Protein AF-A0A5J4TDH8-F1 (afdb_monomer_lite)

pLDDT: mean 80.39, std 6.46, range [60.72, 89.44]

Foldseek 3Di:
DDAPDDPVQFPDWADDDDFWTWTQGPVQWIWTAGPPPRDIDTPRVVVQCVQCVVPPCPPWGFPDWDDDDPDIDTDTD

Structure (mmCIF, N/CA/C/O backbone):
data_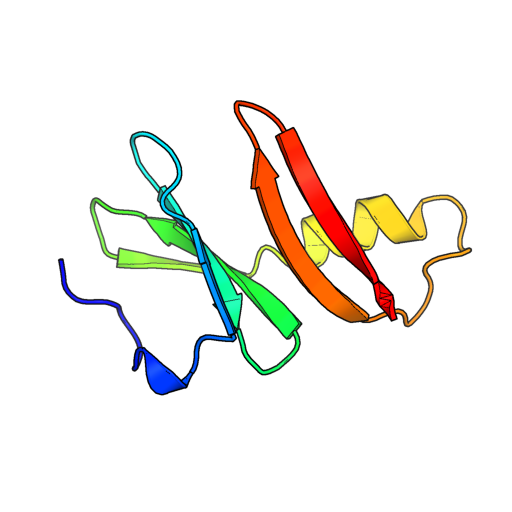AF-A0A5J4TDH8-F1
#
_entry.id   AF-A0A5J4TDH8-F1
#
loop_
_atom_site.group_PDB
_atom_site.id
_atom_site.type_symbol
_atom_site.label_atom_id
_atom_site.label_alt_id
_atom_site.label_comp_id
_atom_site.label_asym_id
_atom_site.label_entity_id
_atom_site.label_seq_id
_atom_site.pdbx_PDB_ins_code
_atom_site.Cartn_x
_atom_site.Cartn_y
_atom_site.Cartn_z
_atom_site.occupancy
_atom_site.B_iso_or_equiv
_atom_site.auth_seq_id
_atom_site.auth_comp_id
_atom_site.auth_asym_id
_atom_site.auth_atom_id
_atom_site.pdbx_PDB_model_num
ATOM 1 N N . MET A 1 1 ? 10.247 0.648 -16.754 1.00 61.19 1 MET A N 1
ATOM 2 C CA . MET A 1 1 ? 9.894 -0.220 -15.614 1.00 61.19 1 MET A CA 1
ATOM 3 C C . MET A 1 1 ? 8.486 -0.707 -15.873 1.00 61.19 1 MET A C 1
ATOM 5 O O . MET A 1 1 ? 7.622 0.133 -16.093 1.00 61.19 1 MET A O 1
ATOM 9 N N . GLN A 1 2 ? 8.287 -2.014 -15.977 1.00 66.31 2 GLN A N 1
ATOM 10 C CA . GLN A 1 2 ? 6.970 -2.596 -16.213 1.00 66.31 2 GLN A CA 1
ATOM 11 C C . GLN A 1 2 ? 6.433 -3.078 -14.869 1.00 66.31 2 GLN A C 1
ATOM 13 O O . GLN A 1 2 ? 7.162 -3.732 -14.126 1.00 66.31 2 GLN A O 1
ATOM 18 N N . LEU A 1 3 ? 5.206 -2.684 -14.530 1.00 74.38 3 LEU A N 1
ATOM 19 C CA . LEU A 1 3 ? 4.552 -3.165 -13.319 1.00 74.38 3 LEU A CA 1
ATOM 20 C C . LEU A 1 3 ? 4.210 -4.653 -13.490 1.00 74.38 3 LEU A C 1
ATOM 22 O O . LEU A 1 3 ? 3.884 -5.064 -14.606 1.00 74.38 3 LEU A O 1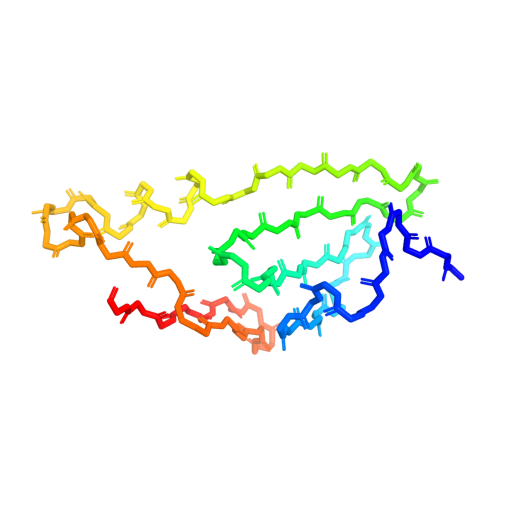
ATOM 26 N N . PRO A 1 4 ? 4.248 -5.458 -12.414 1.00 78.31 4 PRO A N 1
ATOM 27 C CA . PRO A 1 4 ? 3.856 -6.867 -12.469 1.00 78.31 4 PRO A CA 1
ATOM 28 C C . PRO A 1 4 ? 2.329 -7.075 -12.580 1.00 78.31 4 PRO A C 1
ATOM 30 O O . PRO A 1 4 ? 1.865 -8.207 -12.502 1.00 78.31 4 PRO A O 1
ATOM 33 N N . PHE A 1 5 ? 1.553 -6.000 -12.749 1.00 81.00 5 PHE A N 1
ATOM 34 C CA . PHE A 1 5 ? 0.091 -5.975 -12.863 1.00 81.00 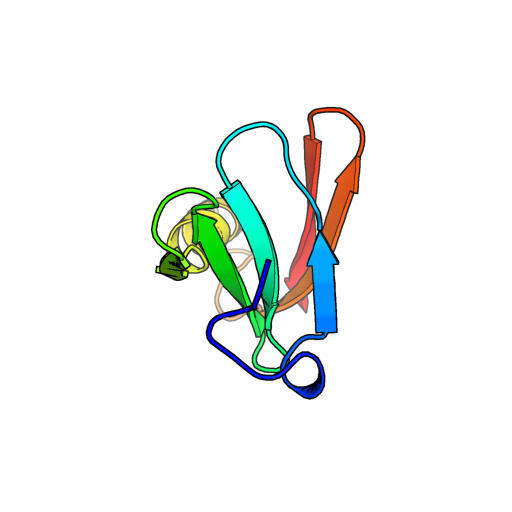5 PHE A CA 1
ATOM 35 C C . PHE A 1 5 ? -0.354 -4.766 -13.706 1.00 81.00 5 PHE A C 1
ATOM 37 O O . PHE A 1 5 ? 0.456 -3.881 -14.014 1.00 81.00 5 PHE A O 1
ATOM 44 N N . ASP A 1 6 ? -1.634 -4.706 -14.078 1.00 84.31 6 ASP A N 1
ATOM 45 C CA . ASP A 1 6 ? -2.176 -3.607 -14.881 1.00 84.31 6 ASP A CA 1
ATOM 46 C C . ASP A 1 6 ? -2.353 -2.328 -14.035 1.00 84.31 6 ASP A C 1
ATOM 48 O O . ASP A 1 6 ? -2.789 -2.370 -12.886 1.00 84.31 6 ASP A O 1
ATOM 52 N N . VAL A 1 7 ? -2.043 -1.149 -14.592 1.00 79.38 7 VAL A N 1
ATOM 53 C CA . VAL A 1 7 ? -2.211 0.144 -13.889 1.00 79.38 7 VAL A CA 1
ATOM 54 C C . VAL A 1 7 ? -3.668 0.375 -13.482 1.00 79.38 7 VAL A C 1
ATOM 56 O O . VAL A 1 7 ? -3.931 1.021 -12.469 1.00 79.38 7 VAL A O 1
ATOM 59 N N . SER A 1 8 ? -4.620 -0.173 -14.237 1.00 83.75 8 SER A N 1
ATOM 60 C CA . SER A 1 8 ? -6.040 -0.122 -13.911 1.00 83.75 8 SER A CA 1
ATOM 61 C C . SER A 1 8 ? -6.396 -0.885 -12.638 1.00 83.75 8 SER A C 1
ATOM 63 O O . SER A 1 8 ? -7.480 -0.655 -12.113 1.00 83.75 8 SER A O 1
ATOM 65 N N . GLU A 1 9 ? -5.532 -1.739 -12.094 1.00 82.69 9 GLU A N 1
ATOM 66 C CA . GLU A 1 9 ? -5.746 -2.384 -10.793 1.00 82.69 9 GLU A CA 1
ATOM 67 C C . GLU A 1 9 ? -5.434 -1.432 -9.629 1.00 82.69 9 GL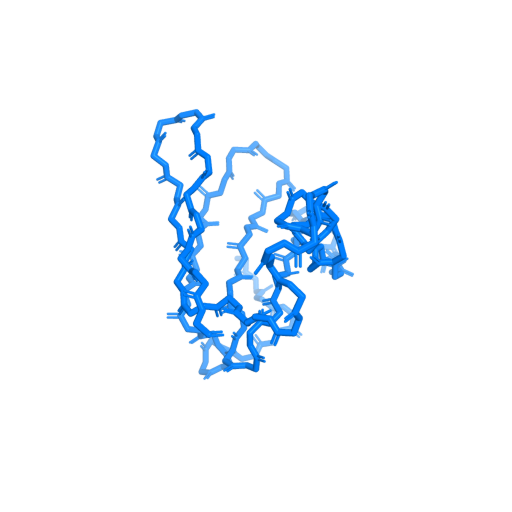U A C 1
ATOM 69 O O . GLU A 1 9 ? -5.908 -1.626 -8.512 1.00 82.69 9 GLU A O 1
ATOM 74 N N . LEU A 1 10 ? -4.710 -0.338 -9.880 1.00 80.00 10 LEU A N 1
ATOM 75 C CA . LEU A 1 10 ? -4.302 0.595 -8.839 1.00 80.00 10 LEU A CA 1
ATOM 76 C C . LEU A 1 10 ? -5.332 1.691 -8.578 1.00 80.00 10 LEU A C 1
ATOM 78 O O . LEU A 1 10 ? -5.918 2.275 -9.492 1.00 80.00 10 LEU A O 1
ATOM 82 N N . LYS A 1 11 ? -5.489 2.028 -7.296 1.00 82.44 11 LYS A N 1
ATOM 83 C CA . LYS A 1 11 ? -6.197 3.231 -6.846 1.00 82.44 11 LYS A CA 1
ATOM 84 C C . LYS A 1 11 ? -5.239 4.412 -6.693 1.00 82.44 11 LYS A C 1
ATOM 86 O O . LYS A 1 11 ? -5.554 5.514 -7.128 1.00 82.44 11 LYS A O 1
ATOM 91 N N . THR A 1 12 ? -4.061 4.160 -6.121 1.00 76.88 12 THR A N 1
ATOM 92 C CA . THR A 1 12 ? -2.985 5.146 -5.956 1.00 76.88 12 THR A CA 1
ATOM 93 C C . THR A 1 12 ? -1.635 4.463 -6.156 1.00 76.88 12 THR A C 1
ATOM 95 O O . THR A 1 12 ? -1.381 3.415 -5.565 1.00 76.88 12 THR A O 1
ATOM 98 N N . LEU A 1 13 ? -0.744 5.075 -6.940 1.00 70.62 13 LEU A N 1
ATOM 99 C CA . LEU A 1 13 ? 0.652 4.655 -7.087 1.00 70.62 13 LEU A CA 1
ATOM 100 C C . LEU A 1 13 ? 1.570 5.715 -6.479 1.00 70.62 13 LEU A C 1
ATOM 102 O O . LEU A 1 13 ? 1.483 6.886 -6.847 1.00 70.62 13 LEU A O 1
ATOM 106 N N . ILE A 1 14 ? 2.470 5.306 -5.585 1.00 67.31 14 ILE A N 1
ATOM 107 C CA . ILE A 1 14 ? 3.436 6.201 -4.952 1.00 67.31 14 ILE A CA 1
ATOM 108 C C . ILE A 1 14 ? 4.853 5.695 -5.191 1.00 67.31 14 ILE A C 1
ATOM 110 O O . ILE A 1 14 ? 5.246 4.608 -4.769 1.00 67.31 14 ILE A O 1
ATOM 114 N N . LEU A 1 15 ? 5.655 6.539 -5.830 1.00 64.38 15 LEU A N 1
ATOM 115 C CA . LEU A 1 15 ? 7.071 6.285 -6.049 1.00 64.38 15 LEU A CA 1
ATOM 116 C C . LEU A 1 15 ? 7.852 6.645 -4.777 1.00 64.38 15 LEU A C 1
ATOM 118 O O . LEU A 1 15 ? 8.108 7.817 -4.503 1.00 64.38 15 LEU A O 1
ATOM 122 N N . THR A 1 16 ? 8.229 5.643 -3.985 1.00 60.72 16 THR A N 1
ATOM 123 C CA . THR A 1 16 ? 9.130 5.813 -2.832 1.00 60.72 16 THR A CA 1
ATOM 124 C C . THR A 1 16 ? 10.609 5.670 -3.261 1.00 60.72 16 THR A C 1
ATOM 126 O O . THR A 1 16 ? 10.920 5.064 -4.288 1.00 60.72 16 THR A O 1
ATOM 129 N N . LYS A 1 17 ? 11.561 6.277 -2.528 1.00 63.09 17 LYS A N 1
ATOM 130 C CA . LYS A 1 17 ? 13.029 6.150 -2.774 1.00 63.09 17 LYS A CA 1
ATOM 131 C C . LYS A 1 17 ? 13.528 4.718 -2.454 1.00 63.09 17 LYS A C 1
ATOM 133 O O . LYS A 1 17 ? 12.834 3.958 -1.801 1.00 63.09 17 LYS A O 1
ATOM 138 N N . LYS A 1 18 ? 14.800 4.322 -2.642 1.00 62.22 18 LYS A N 1
ATOM 139 C CA . LYS A 1 18 ? 15.594 4.078 -3.873 1.00 62.22 18 LYS A CA 1
ATOM 140 C C . LYS A 1 18 ? 15.380 2.650 -4.430 1.00 62.22 18 LYS A C 1
ATOM 142 O O . LYS A 1 18 ? 15.937 2.334 -5.474 1.00 62.22 18 LYS A O 1
ATOM 147 N N . THR A 1 19 ? 14.655 1.782 -3.716 1.00 74.56 19 THR A N 1
ATOM 148 C CA . THR A 1 19 ? 14.604 0.329 -3.990 1.00 74.56 19 THR A CA 1
ATOM 149 C C . THR A 1 19 ? 13.195 -0.236 -4.127 1.00 74.56 19 THR A C 1
ATOM 151 O O . THR A 1 19 ? 13.065 -1.311 -4.699 1.00 74.56 19 THR A O 1
ATOM 154 N N . HIS A 1 20 ? 12.160 0.470 -3.658 1.00 81.12 20 HIS A N 1
ATOM 155 C CA . HIS A 1 20 ? 10.769 0.029 -3.761 1.00 81.12 20 HIS A CA 1
ATOM 156 C C . HIS A 1 20 ? 9.844 1.184 -4.139 1.00 81.12 20 HIS A C 1
ATOM 158 O O . HIS A 1 20 ? 10.148 2.342 -3.845 1.00 81.12 20 HIS A O 1
ATOM 164 N N . PHE A 1 21 ? 8.693 0.854 -4.714 1.00 80.69 21 PHE A N 1
ATOM 165 C CA . PHE A 1 21 ? 7.518 1.718 -4.778 1.00 80.69 21 PHE A CA 1
ATOM 166 C C . PHE A 1 21 ? 6.345 1.048 -4.062 1.00 80.69 21 PHE A C 1
ATOM 168 O O . PHE A 1 21 ? 6.288 -0.179 -3.962 1.00 80.69 21 PHE A O 1
ATOM 175 N N . THR A 1 22 ? 5.418 1.861 -3.560 1.00 83.38 22 THR A N 1
ATOM 176 C CA . THR A 1 22 ? 4.255 1.383 -2.809 1.00 83.38 22 THR A CA 1
ATOM 177 C C . THR A 1 22 ? 2.982 1.775 -3.543 1.00 83.38 22 THR A C 1
ATOM 179 O O . THR A 1 22 ? 2.840 2.913 -3.996 1.00 83.38 22 THR A O 1
ATOM 182 N N . ALA A 1 23 ? 2.042 0.846 -3.662 1.00 84.44 23 ALA A N 1
ATOM 183 C CA . ALA A 1 23 ? 0.769 1.076 -4.326 1.00 84.44 23 ALA A CA 1
ATOM 184 C C . ALA A 1 23 ? -0.403 0.657 -3.436 1.00 84.44 23 ALA A C 1
ATOM 186 O O . ALA A 1 23 ? -0.327 -0.355 -2.744 1.00 84.44 23 ALA A O 1
ATOM 187 N N . LEU A 1 24 ? -1.489 1.429 -3.481 1.00 86.38 24 LEU A N 1
ATOM 188 C CA . LEU A 1 24 ? -2.783 1.028 -2.938 1.00 86.38 24 LEU A CA 1
ATOM 189 C C . LEU A 1 24 ? -3.585 0.385 -4.067 1.00 86.38 24 LEU A C 1
ATOM 191 O O . LEU A 1 24 ? -3.950 1.049 -5.046 1.00 86.38 24 LEU A O 1
ATOM 195 N N . ASN A 1 25 ? -3.838 -0.907 -3.924 1.00 87.56 25 ASN A N 1
ATOM 196 C CA . ASN A 1 25 ? -4.662 -1.678 -4.834 1.00 87.56 25 ASN A CA 1
ATOM 197 C C . ASN A 1 25 ? -6.147 -1.297 -4.668 1.00 87.56 25 ASN A C 1
ATOM 199 O O . ASN A 1 25 ? -6.569 -0.802 -3.619 1.00 87.56 25 ASN A O 1
ATOM 203 N N . LYS A 1 26 ? -6.965 -1.511 -5.702 1.00 84.31 26 LYS A N 1
ATOM 204 C CA . LYS A 1 26 ? -8.409 -1.215 -5.677 1.00 84.31 26 LYS A CA 1
ATOM 205 C C . LYS A 1 26 ? -9.182 -1.978 -4.603 1.00 84.31 26 LYS A C 1
ATOM 207 O O . LYS A 1 26 ? -10.205 -1.482 -4.139 1.00 84.31 26 LYS A O 1
ATOM 212 N N . ASP A 1 27 ? -8.700 -3.154 -4.217 1.00 84.56 27 ASP A N 1
ATOM 213 C CA . ASP A 1 27 ? -9.275 -3.980 -3.153 1.00 84.56 27 ASP A CA 1
ATOM 214 C C . ASP A 1 27 ? -8.885 -3.527 -1.732 1.00 84.56 27 ASP A C 1
ATOM 216 O O . ASP A 1 27 ? -9.366 -4.101 -0.758 1.00 84.56 27 ASP A O 1
ATOM 220 N N . GLY A 1 28 ? -8.061 -2.480 -1.609 1.00 81.50 28 GLY A N 1
ATOM 221 C CA . GLY A 1 28 ? -7.615 -1.919 -0.334 1.00 81.50 28 GLY A CA 1
ATOM 222 C C . GLY A 1 28 ? -6.271 -2.456 0.158 1.00 81.50 28 GLY A C 1
ATOM 223 O O . GLY A 1 28 ? -5.791 -1.991 1.191 1.00 81.50 28 GLY A O 1
ATOM 224 N N . ARG A 1 29 ? -5.632 -3.388 -0.565 1.00 86.69 29 ARG A N 1
ATOM 225 C CA . ARG A 1 29 ? -4.306 -3.899 -0.191 1.00 86.69 29 ARG A CA 1
ATOM 226 C C . ARG A 1 29 ? -3.194 -2.896 -0.464 1.00 86.69 29 ARG A C 1
ATOM 228 O O . ARG A 1 29 ? -3.203 -2.204 -1.485 1.00 86.69 29 ARG A O 1
ATOM 235 N N . ILE A 1 30 ? -2.185 -2.880 0.402 1.00 86.81 30 ILE A N 1
ATOM 236 C CA . ILE A 1 30 ? -0.936 -2.155 0.163 1.00 86.81 30 ILE A CA 1
ATOM 237 C C . ILE A 1 30 ? 0.090 -3.113 -0.422 1.00 86.81 30 ILE A C 1
ATOM 239 O O . ILE A 1 30 ? 0.488 -4.087 0.209 1.00 86.81 30 ILE A O 1
ATOM 243 N N . LEU A 1 31 ? 0.568 -2.792 -1.618 1.00 87.94 31 LEU A N 1
ATOM 244 C CA . LEU A 1 31 ? 1.599 -3.547 -2.312 1.00 87.94 31 LEU A CA 1
ATOM 245 C C . LEU A 1 31 ? 2.927 -2.806 -2.203 1.00 87.94 31 LEU A C 1
ATOM 247 O O . LEU A 1 31 ? 3.026 -1.649 -2.612 1.00 87.94 31 LEU A O 1
ATOM 251 N N . SER A 1 32 ? 3.953 -3.475 -1.686 1.00 86.81 32 SER A N 1
ATOM 252 C CA . SER A 1 32 ? 5.342 -3.023 -1.768 1.00 86.8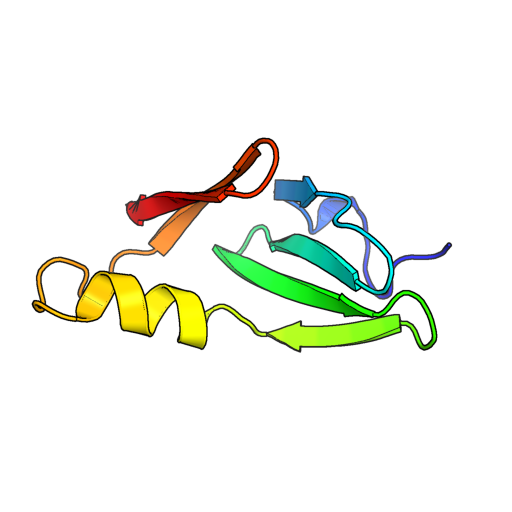1 32 SER A CA 1
ATOM 253 C C . SER A 1 32 ? 6.038 -3.773 -2.894 1.00 86.81 32 SER A C 1
ATOM 255 O O . SER A 1 32 ? 6.034 -5.004 -2.908 1.00 86.81 32 SER A O 1
ATOM 257 N N . ILE A 1 33 ? 6.596 -3.041 -3.858 1.00 86.94 33 ILE A N 1
ATOM 258 C CA . ILE A 1 33 ? 7.148 -3.625 -5.082 1.00 86.94 33 ILE A CA 1
ATOM 259 C C . ILE A 1 33 ? 8.591 -3.185 -5.242 1.00 86.94 33 ILE A C 1
ATOM 261 O O . ILE A 1 33 ? 8.891 -1.989 -5.255 1.00 86.94 33 ILE A O 1
ATOM 265 N N . ARG A 1 34 ? 9.495 -4.155 -5.357 1.00 86.62 34 ARG A N 1
ATOM 266 C CA . ARG A 1 34 ? 10.932 -3.907 -5.459 1.00 86.62 34 ARG A CA 1
ATOM 267 C C . ARG A 1 34 ? 11.322 -3.533 -6.889 1.00 86.62 34 ARG A C 1
ATOM 269 O O . ARG A 1 34 ? 10.951 -4.208 -7.841 1.00 86.62 34 ARG A O 1
ATOM 276 N N . TYR A 1 35 ? 12.114 -2.475 -7.050 1.00 82.62 35 TYR A N 1
ATOM 277 C CA . TYR A 1 35 ? 12.571 -1.999 -8.363 1.00 82.62 35 TYR A CA 1
ATOM 278 C C . TYR A 1 35 ? 13.495 -2.988 -9.078 1.00 82.62 35 TYR A C 1
ATOM 280 O O . TYR A 1 35 ? 13.521 -3.013 -10.304 1.00 82.62 35 TYR A O 1
ATOM 288 N N . GLU A 1 36 ? 14.292 -3.738 -8.316 1.00 83.50 36 GLU A N 1
ATOM 289 C CA . GLU A 1 36 ? 15.370 -4.576 -8.846 1.00 83.50 36 GLU A CA 1
ATOM 290 C C . GLU A 1 36 ? 14.850 -5.833 -9.550 1.00 83.50 36 GLU A C 1
ATOM 292 O O . GLU A 1 36 ? 15.296 -6.148 -10.648 1.00 83.50 36 GLU A O 1
ATOM 297 N N . ASP A 1 37 ? 13.894 -6.525 -8.930 1.00 85.56 37 ASP A N 1
ATOM 298 C CA . ASP A 1 37 ? 13.386 -7.822 -9.388 1.00 85.56 37 ASP A CA 1
ATOM 299 C C . ASP A 1 37 ? 11.866 -7.833 -9.628 1.00 85.56 37 ASP A C 1
ATOM 301 O O . ASP A 1 37 ? 11.323 -8.836 -10.086 1.00 85.56 37 ASP A O 1
ATOM 305 N N . GLY A 1 38 ? 11.164 -6.730 -9.342 1.00 84.56 38 GLY A N 1
ATOM 306 C CA . GLY A 1 38 ? 9.710 -6.641 -9.479 1.00 84.56 38 GLY A CA 1
ATOM 307 C C . GLY A 1 38 ? 8.934 -7.466 -8.452 1.00 84.56 38 GLY A C 1
ATOM 308 O O . GLY A 1 38 ? 7.719 -7.603 -8.595 1.00 84.56 38 GLY A O 1
ATOM 309 N N . SER A 1 39 ? 9.601 -8.020 -7.432 1.00 87.69 39 SER A N 1
ATOM 310 C CA . SER A 1 39 ? 8.939 -8.800 -6.388 1.00 87.69 39 SER A CA 1
ATOM 311 C C . SER A 1 39 ? 7.885 -7.962 -5.670 1.00 87.69 39 SER A C 1
ATOM 313 O O . SER A 1 39 ? 8.104 -6.789 -5.356 1.00 87.69 39 SER A O 1
ATOM 315 N N . VAL A 1 40 ? 6.725 -8.577 -5.434 1.00 88.19 40 VAL A N 1
ATOM 316 C CA . VAL A 1 40 ? 5.568 -7.948 -4.794 1.00 88.19 40 VAL A CA 1
ATOM 317 C C . VAL A 1 40 ? 5.372 -8.567 -3.423 1.00 88.19 40 VAL A C 1
ATOM 319 O O . VAL A 1 40 ? 5.281 -9.788 -3.291 1.00 88.19 40 VAL A O 1
ATOM 322 N N . ARG A 1 41 ? 5.268 -7.719 -2.407 1.00 88.94 41 ARG A N 1
ATOM 323 C CA . ARG A 1 41 ? 4.885 -8.101 -1.053 1.00 88.94 41 ARG A CA 1
ATOM 324 C C . ARG A 1 41 ? 3.590 -7.395 -0.676 1.00 88.94 41 ARG A C 1
ATOM 326 O O . ARG A 1 41 ? 3.480 -6.181 -0.842 1.00 88.94 41 ARG A O 1
ATOM 333 N N . ASP A 1 42 ? 2.652 -8.150 -0.115 1.00 89.44 42 ASP A N 1
ATOM 334 C CA . ASP A 1 42 ? 1.520 -7.574 0.604 1.00 89.44 42 ASP A CA 1
ATOM 335 C C . ASP A 1 42 ? 2.022 -6.987 1.932 1.00 89.44 42 ASP A C 1
ATOM 337 O O . ASP A 1 42 ? 2.666 -7.668 2.736 1.00 89.44 42 ASP A O 1
ATOM 341 N N . ALA A 1 43 ? 1.820 -5.688 2.108 1.00 86.50 43 ALA A N 1
ATOM 342 C CA . ALA A 1 43 ? 2.209 -4.930 3.290 1.00 86.50 43 ALA A CA 1
ATOM 343 C C . ALA A 1 43 ? 0.986 -4.437 4.080 1.00 86.50 43 ALA A C 1
ATOM 345 O O . ALA A 1 43 ? 1.140 -3.605 4.974 1.00 86.50 43 ALA A O 1
ATOM 346 N N . THR A 1 44 ? -0.212 -4.937 3.757 1.00 86.38 44 THR A N 1
ATOM 347 C CA . THR A 1 44 ? -1.460 -4.573 4.440 1.00 86.38 44 THR A CA 1
ATOM 348 C C . THR A 1 44 ? -1.388 -4.929 5.919 1.00 86.38 44 THR A C 1
ATOM 350 O O . THR A 1 44 ? -1.680 -4.074 6.748 1.00 86.38 44 THR A O 1
ATOM 353 N N . ASP A 1 45 ? -0.880 -6.119 6.250 1.00 83.44 45 ASP A N 1
ATOM 354 C CA . ASP A 1 45 ? -0.778 -6.612 7.629 1.00 83.44 45 ASP A CA 1
ATOM 355 C C . ASP A 1 45 ? -0.024 -5.642 8.545 1.00 83.44 45 ASP A C 1
ATOM 357 O O . ASP A 1 45 ? -0.496 -5.320 9.628 1.00 83.44 45 ASP A O 1
ATOM 361 N N . TYR A 1 46 ? 1.097 -5.086 8.075 1.00 80.50 46 TYR A N 1
ATOM 362 C CA . TYR A 1 46 ? 1.889 -4.126 8.850 1.00 80.50 46 TYR A CA 1
ATOM 363 C C . TYR A 1 46 ? 1.097 -2.855 9.190 1.00 80.50 46 TYR A C 1
ATOM 365 O O . TYR A 1 46 ? 1.219 -2.300 10.280 1.00 80.50 46 TYR A O 1
ATOM 373 N N . VAL A 1 47 ? 0.281 -2.377 8.251 1.00 77.56 47 VAL A N 1
ATOM 374 C CA . VAL A 1 47 ? -0.537 -1.175 8.444 1.00 77.56 47 VAL A CA 1
ATOM 375 C C . VAL A 1 47 ? -1.767 -1.483 9.299 1.00 77.56 47 VAL A C 1
ATOM 377 O O . VAL A 1 47 ? -2.144 -0.671 10.143 1.00 77.56 47 VAL A O 1
ATOM 380 N N . SER A 1 48 ? -2.349 -2.671 9.134 1.00 79.31 48 SER A N 1
ATOM 381 C CA . SER A 1 48 ? -3.450 -3.165 9.957 1.00 79.31 48 SER A CA 1
ATOM 382 C C . SER A 1 48 ? -3.037 -3.386 11.414 1.00 79.31 48 SER A C 1
ATOM 384 O O . SER A 1 48 ? -3.795 -3.046 12.313 1.00 79.31 48 SER A O 1
ATOM 386 N N . GLU A 1 49 ? -1.836 -3.898 11.683 1.00 82.56 49 GLU A N 1
ATOM 387 C CA . GLU A 1 49 ? -1.316 -4.046 13.050 1.00 82.56 49 GLU A CA 1
ATOM 388 C C . GLU A 1 49 ? -1.213 -2.698 13.775 1.00 82.56 49 GLU A C 1
ATOM 390 O O . GLU A 1 49 ? -1.558 -2.600 14.950 1.00 82.56 49 GLU A O 1
ATOM 395 N N . LEU A 1 50 ? -0.782 -1.645 13.072 1.00 80.75 50 LEU A N 1
ATOM 396 C CA . LEU A 1 50 ? -0.645 -0.308 13.652 1.00 80.75 50 LEU A CA 1
ATOM 397 C C . LEU A 1 50 ? -1.995 0.324 14.005 1.00 80.75 50 LEU A C 1
ATOM 399 O O . LEU A 1 50 ? -2.104 0.949 15.056 1.00 80.75 50 LEU A O 1
ATOM 403 N N . VAL A 1 51 ? -3.007 0.178 1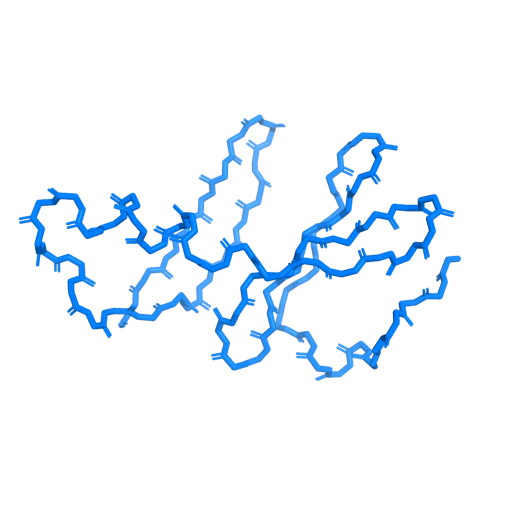3.142 1.00 79.44 51 VAL A N 1
ATOM 404 C CA . VAL A 1 51 ? -4.340 0.761 13.385 1.00 79.44 51 VAL A CA 1
ATOM 405 C C . VAL A 1 51 ? -5.153 -0.039 14.407 1.00 79.44 51 VAL A C 1
ATOM 407 O O . VAL A 1 51 ? -6.003 0.522 15.083 1.00 79.44 51 VAL A O 1
ATOM 410 N N . ASN A 1 52 ? -4.883 -1.340 14.545 1.00 80.81 52 ASN A N 1
ATOM 411 C CA . ASN A 1 52 ? -5.576 -2.220 15.490 1.00 80.81 52 ASN A CA 1
ATOM 412 C C . ASN A 1 52 ? -4.911 -2.285 16.872 1.00 80.81 52 ASN A C 1
ATOM 414 O O . ASN A 1 52 ? -5.356 -3.062 17.714 1.00 80.81 52 ASN A O 1
ATOM 418 N N . ALA A 1 53 ? -3.847 -1.516 17.123 1.00 82.62 53 ALA A N 1
ATOM 419 C CA . ALA A 1 53 ? -3.056 -1.624 18.351 1.00 82.62 53 ALA A CA 1
ATOM 420 C C . ALA A 1 53 ? -3.867 -1.373 19.639 1.00 82.62 53 ALA A C 1
ATOM 422 O O . ALA A 1 53 ? -3.534 -1.920 20.690 1.00 82.62 53 ALA A O 1
ATOM 423 N N . ASP A 1 54 ? -4.930 -0.572 19.556 1.00 82.56 54 ASP A N 1
ATOM 424 C CA . ASP A 1 54 ? -5.873 -0.263 20.638 1.00 82.56 54 ASP A CA 1
ATOM 425 C C . ASP A 1 54 ? -7.275 -0.870 20.424 1.00 82.56 54 ASP A C 1
ATOM 427 O O . ASP A 1 54 ? -8.156 -0.704 21.267 1.00 82.56 54 ASP A O 1
ATOM 431 N N . GLY A 1 55 ? -7.473 -1.613 19.329 1.00 79.44 55 GLY A N 1
ATOM 432 C CA . GLY A 1 55 ? -8.743 -2.234 18.952 1.00 79.44 55 GLY A CA 1
ATOM 433 C C . GLY A 1 55 ? -9.760 -1.301 18.284 1.00 79.44 55 GLY A C 1
ATOM 434 O O . GLY A 1 55 ? -10.783 -1.791 17.813 1.00 79.44 55 GLY A O 1
ATOM 435 N N . GLU A 1 56 ? -9.509 0.009 18.181 1.00 80.31 56 GLU A N 1
ATOM 436 C CA . GLU A 1 56 ? -10.468 0.938 17.553 1.00 80.31 56 GLU A CA 1
ATOM 437 C C . GLU A 1 56 ? -10.526 0.782 16.027 1.00 80.31 56 GLU A C 1
ATOM 439 O O . GLU A 1 56 ? -11.553 1.054 15.406 1.00 80.31 56 GLU A O 1
ATOM 444 N N . GLY A 1 57 ? -9.436 0.304 15.423 1.00 79.19 57 GLY A N 1
ATOM 445 C CA . GLY A 1 57 ? -9.333 0.056 13.987 1.00 79.19 57 GLY A CA 1
ATOM 446 C C . GLY A 1 57 ? -9.937 -1.262 13.493 1.00 79.19 57 GLY A C 1
ATOM 447 O O . GLY A 1 57 ? -9.850 -1.539 12.290 1.00 79.19 57 GLY A O 1
ATOM 448 N N . GLU A 1 58 ? -10.500 -2.102 14.375 1.00 83.88 58 GLU A N 1
ATOM 449 C CA . GLU A 1 58 ? -10.857 -3.479 14.019 1.00 83.88 58 GLU A CA 1
ATOM 450 C C . GLU A 1 58 ? -11.883 -3.512 12.875 1.00 83.88 58 GLU A C 1
ATOM 452 O O . GLU A 1 58 ? -12.979 -2.960 12.954 1.00 83.88 58 GLU A O 1
ATOM 457 N N . GLY A 1 59 ? -11.516 -4.175 11.775 1.00 82.44 59 GLY A N 1
ATOM 458 C CA . GLY A 1 59 ? -12.365 -4.313 10.591 1.00 82.44 59 GLY A CA 1
ATOM 459 C C . GLY A 1 59 ? -12.361 -3.120 9.628 1.00 82.44 59 GLY A C 1
ATOM 460 O O . GLY A 1 59 ? -12.964 -3.234 8.557 1.00 82.44 59 GLY A O 1
ATOM 461 N N . MET A 1 60 ? -11.663 -2.023 9.946 1.00 82.69 60 MET A N 1
ATOM 462 C CA . MET A 1 60 ? -11.523 -0.890 9.030 1.00 82.69 60 MET A CA 1
ATOM 463 C C . MET A 1 60 ? -10.631 -1.239 7.830 1.00 82.69 60 MET A C 1
ATOM 465 O O . MET A 1 60 ? -9.667 -2.006 7.928 1.00 82.69 60 MET A O 1
ATOM 469 N N . LYS A 1 61 ? -10.929 -0.648 6.673 1.00 82.06 61 LYS A N 1
ATOM 470 C CA . LYS A 1 61 ? -10.198 -0.842 5.415 1.00 82.06 61 LYS A CA 1
ATOM 471 C C . LYS A 1 61 ? -9.470 0.424 5.006 1.00 82.06 61 LYS A C 1
ATOM 473 O O . LYS A 1 61 ? -9.882 1.535 5.307 1.00 82.06 61 LYS A O 1
ATOM 478 N N . ILE A 1 62 ? -8.374 0.271 4.270 1.00 82.06 62 ILE A N 1
ATOM 479 C CA . ILE A 1 62 ? -7.596 1.415 3.791 1.00 82.06 62 ILE A CA 1
ATOM 480 C C . ILE A 1 62 ? -8.302 2.034 2.582 1.00 82.06 62 ILE A C 1
ATOM 482 O O . ILE A 1 62 ? -8.308 1.487 1.477 1.00 82.06 62 ILE A O 1
ATOM 486 N N . LYS A 1 63 ? -8.862 3.227 2.776 1.00 81.81 63 LYS A N 1
ATOM 487 C CA . LYS A 1 63 ? -9.524 4.010 1.731 1.00 81.81 63 LYS A CA 1
ATOM 488 C C . LYS A 1 63 ? -8.533 4.811 0.901 1.00 81.81 63 LYS A C 1
ATOM 490 O O . LYS A 1 63 ? -8.705 4.925 -0.320 1.00 81.81 63 LYS A O 1
ATOM 495 N N . HIS A 1 64 ? -7.548 5.416 1.561 1.00 78.81 64 HIS A N 1
ATOM 496 C CA . HIS A 1 64 ? -6.555 6.282 0.934 1.00 78.81 64 HIS A CA 1
ATOM 497 C C . HIS A 1 64 ? -5.178 6.105 1.569 1.00 78.81 64 HIS A C 1
ATOM 499 O O . HIS A 1 64 ? -5.052 5.802 2.753 1.00 78.81 64 HIS A O 1
ATOM 505 N N . PHE A 1 65 ? -4.151 6.338 0.762 1.00 80.06 65 PHE A N 1
ATOM 506 C CA . PHE A 1 65 ? -2.755 6.273 1.157 1.00 80.06 65 PHE A CA 1
ATOM 507 C C . PHE A 1 65 ? -1.988 7.398 0.464 1.00 80.06 65 PHE A C 1
ATOM 509 O O . PHE A 1 65 ? -2.154 7.600 -0.741 1.00 80.06 65 PHE A O 1
ATOM 516 N N . GLN A 1 66 ? -1.137 8.101 1.211 1.00 79.56 66 GLN A N 1
ATOM 517 C CA . GLN A 1 66 ? -0.265 9.146 0.688 1.00 79.56 66 GLN A CA 1
ATOM 518 C C . GLN A 1 66 ? 1.120 9.096 1.342 1.00 79.56 66 GLN A C 1
ATOM 520 O O . GLN A 1 66 ? 1.259 8.819 2.530 1.00 79.56 66 GLN A O 1
ATOM 525 N N . TYR A 1 67 ? 2.155 9.416 0.569 1.00 75.94 67 TYR A N 1
ATOM 526 C CA . TYR A 1 67 ? 3.501 9.666 1.074 1.00 75.94 67 TYR A CA 1
ATOM 527 C C . TYR A 1 67 ? 3.797 11.158 1.005 1.00 75.94 67 TYR A C 1
ATOM 529 O O . TYR A 1 67 ? 3.680 11.770 -0.059 1.00 75.94 67 TYR A O 1
ATOM 537 N N . ILE A 1 68 ? 4.193 11.737 2.133 1.00 79.25 68 ILE A N 1
ATOM 538 C CA . ILE A 1 68 ? 4.515 13.158 2.244 1.00 79.25 68 ILE A CA 1
ATOM 539 C C . ILE A 1 68 ? 5.891 13.277 2.892 1.00 79.25 68 ILE A C 1
ATOM 541 O O . ILE A 1 68 ? 6.059 12.983 4.072 1.00 79.25 68 ILE A O 1
ATOM 545 N N . ALA A 1 69 ? 6.875 13.721 2.106 1.00 79.81 69 ALA A N 1
ATOM 546 C CA . ALA A 1 69 ? 8.276 13.904 2.494 1.00 79.81 69 ALA A CA 1
ATOM 547 C C . ALA A 1 69 ? 8.969 12.645 3.051 1.00 79.81 69 ALA A C 1
ATOM 549 O O . ALA A 1 69 ? 9.716 12.008 2.311 1.00 79.81 69 ALA A O 1
ATOM 550 N N . THR A 1 70 ? 8.761 12.312 4.327 1.00 76.25 70 THR A N 1
ATOM 551 C CA . THR A 1 70 ? 9.313 11.141 5.044 1.00 76.25 70 THR A CA 1
ATOM 552 C C . THR A 1 70 ? 8.248 10.378 5.834 1.00 76.25 70 THR A C 1
ATOM 554 O O . THR A 1 70 ? 8.580 9.493 6.618 1.00 76.25 70 THR A O 1
ATOM 557 N N . SER A 1 71 ? 6.978 10.731 5.653 1.00 74.12 71 SER A N 1
ATOM 558 C CA . SER A 1 71 ? 5.853 10.192 6.407 1.00 74.12 71 SER A CA 1
ATOM 559 C C . SER A 1 71 ? 4.876 9.481 5.481 1.00 74.12 71 SER A C 1
ATOM 561 O O . SER A 1 71 ? 4.664 9.886 4.335 1.00 74.12 71 SER A O 1
ATOM 563 N N . TYR A 1 72 ? 4.261 8.431 6.012 1.00 78.31 72 TYR A N 1
ATOM 564 C CA . TYR A 1 72 ? 3.177 7.695 5.378 1.00 78.31 72 TYR A CA 1
ATOM 565 C C . TYR A 1 72 ? 1.865 8.074 6.064 1.00 78.31 72 TYR A C 1
ATOM 567 O O . TYR A 1 72 ? 1.795 8.085 7.291 1.00 78.31 72 TYR A O 1
ATOM 575 N N . VAL A 1 73 ? 0.848 8.412 5.277 1.00 81.12 73 VAL A N 1
ATOM 576 C CA . VAL A 1 73 ? -0.484 8.794 5.752 1.00 81.12 73 VAL A CA 1
ATOM 577 C C . VAL A 1 73 ? -1.490 7.788 5.213 1.00 81.12 73 VAL A C 1
ATOM 579 O O . VAL A 1 73 ? -1.526 7.536 4.007 1.00 81.12 73 VAL A O 1
ATOM 582 N N . PHE A 1 74 ? -2.315 7.243 6.102 1.00 82.12 74 PHE A N 1
ATOM 583 C CA . PHE A 1 74 ? -3.356 6.270 5.787 1.00 82.12 74 PHE A CA 1
ATOM 584 C C . PHE A 1 74 ? -4.704 6.815 6.251 1.00 82.12 74 PHE A C 1
ATOM 586 O O . PHE A 1 74 ? -4.809 7.364 7.346 1.00 82.12 74 PHE A O 1
ATOM 593 N N . LEU A 1 75 ? -5.726 6.674 5.411 1.00 82.75 75 LEU A N 1
ATOM 594 C CA . LEU A 1 75 ? -7.115 6.941 5.771 1.00 82.75 75 LEU A CA 1
ATOM 595 C C . LEU A 1 75 ? -7.869 5.617 5.774 1.00 82.75 75 LEU A C 1
ATOM 597 O O . LEU A 1 75 ? -7.868 4.926 4.751 1.00 82.75 75 LEU A O 1
ATOM 601 N N . PHE A 1 76 ? -8.526 5.318 6.889 1.00 82.75 76 PHE A N 1
ATOM 602 C CA . PHE A 1 76 ? -9.306 4.101 7.084 1.00 82.75 76 PHE A CA 1
ATOM 603 C C . PHE A 1 76 ? -10.815 4.390 7.037 1.00 82.75 76 PHE A C 1
ATOM 605 O O . PHE A 1 76 ? -11.229 5.496 7.396 1.00 82.75 76 PHE A O 1
ATOM 612 N N . ASP A 1 77 ? -11.616 3.429 6.570 1.00 82.88 77 ASP A N 1
ATOM 613 C CA . ASP A 1 77 ? -13.087 3.467 6.556 1.00 82.88 77 ASP A CA 1
ATOM 614 C C . ASP A 1 77 ? -13.761 2.122 6.860 1.00 82.88 77 ASP A C 1
ATOM 616 O O . ASP A 1 77 ? -13.077 1.074 6.811 1.00 82.88 77 ASP A O 1
#

Radius of gyration: 12.72 Å; chains: 1; bounding box: 29×23×37 Å

Secondary structure (DSSP, 8-state):
---SS-GGGEEEEE--STTEEEEEETTSPEEEEETTT--EEE-HHHHHHHHTTTSTTTT--EEEEEEETTEEEEEE-

Sequence (77 aa):
MQLPFDVSELKTLILTKKTHFTALNKDGRILSIRYEDGSVRDATDYVSELVNADGEGEGMKIKHFQYIATSYVFLFD

Organism: NCBI:txid222440